Protein AF-A0A6N2W508-F1 (afdb_monomer)

Solvent-accessible surface area (backbone atoms only — not comparable to full-atom values): 3080 Å² total; per-residue (Å²): 135,84,79,65,87,42,55,71,50,23,54,49,50,28,52,52,24,47,52,50,16,52,52,26,49,74,72,67,36,61,66,57,18,51,53,24,49,49,52,26,51,49,31,54,51,43,37,61,75,74,50,44,74,75,93,116

Radius of gyration: 12.34 Å; Cα contacts (8 Å, |Δi|>4): 56; chains: 1; bounding box: 30×20×29 Å

Nearest PDB structures (foldseek):
  3nym-assembly1_B  TM=9.562E-01  e=2.346E+00  Neisseria meningitidis serogroup B
  9eon-assembly1_A  TM=9.852E-01  e=5.749E+00  Synechocystis sp. PCC 6803
  4i1a-assembly3_B  TM=9.076E-01  e=7.917E+00  Bacillus subtilis subsp. subtilis str. 168

Structure (mmCIF, N/CA/C/O backbone):
data_AF-A0A6N2W508-F1
#
_entry.id   AF-A0A6N2W508-F1
#
loop_
_atom_site.group_PDB
_atom_site.id
_atom_site.type_symbol
_atom_site.label_atom_id
_atom_site.label_alt_id
_atom_site.label_comp_id
_atom_site.label_asym_id
_atom_site.label_entity_id
_atom_site.label_seq_id
_atom_site.pdbx_PDB_ins_code
_atom_site.Cartn_x
_atom_site.Cartn_y
_atom_site.Cartn_z
_atom_site.occupancy
_atom_site.B_iso_or_equiv
_atom_site.auth_seq_id
_atom_site.auth_comp_id
_atom_site.auth_asym_id
_atom_site.auth_atom_id
_atom_site.pdbx_PDB_model_num
ATOM 1 N N . MET A 1 1 ? -9.761 -4.605 -8.668 1.00 61.84 1 MET A N 1
ATOM 2 C CA . MET A 1 1 ? -8.776 -3.504 -8.720 1.00 61.84 1 MET A CA 1
ATOM 3 C C . MET A 1 1 ? -7.544 -4.078 -9.383 1.00 61.84 1 MET A C 1
ATOM 5 O O . MET A 1 1 ? -7.096 -5.121 -8.926 1.00 61.84 1 MET A O 1
ATOM 9 N N . GLU A 1 2 ? -7.085 -3.493 -10.486 1.00 76.88 2 GLU A N 1
ATOM 10 C CA . GLU A 1 2 ? -5.898 -3.997 -11.185 1.00 76.88 2 GLU A CA 1
ATOM 11 C C . GLU A 1 2 ? -4.610 -3.511 -10.499 1.00 76.88 2 GLU A C 1
ATOM 13 O O . GLU A 1 2 ? -4.595 -2.376 -10.011 1.00 76.88 2 GLU A O 1
ATOM 18 N N . PRO A 1 3 ? -3.555 -4.345 -10.443 1.00 80.50 3 PRO A N 1
ATOM 19 C CA . PRO A 1 3 ? -2.241 -3.934 -9.957 1.00 80.50 3 PRO A CA 1
ATOM 20 C C . PRO A 1 3 ? -1.605 -2.888 -10.883 1.00 80.50 3 PRO A C 1
ATOM 22 O O . PRO A 1 3 ? -1.878 -2.852 -12.087 1.00 80.50 3 PRO A O 1
ATOM 25 N N . ALA A 1 4 ? -0.751 -2.027 -10.323 1.00 91.69 4 ALA A N 1
ATOM 26 C CA . ALA A 1 4 ? -0.032 -1.012 -11.096 1.00 91.69 4 ALA A CA 1
ATOM 27 C C . ALA A 1 4 ? 0.818 -1.619 -12.228 1.00 91.69 4 ALA A C 1
ATOM 29 O O . ALA A 1 4 ? 1.363 -2.713 -12.077 1.00 91.69 4 ALA A O 1
ATOM 30 N N . ARG A 1 5 ? 0.980 -0.880 -13.338 1.00 90.81 5 ARG A N 1
ATOM 31 C CA . ARG A 1 5 ? 1.748 -1.324 -14.521 1.00 90.81 5 ARG A CA 1
ATOM 32 C C . ARG A 1 5 ? 3.097 -0.628 -14.665 1.00 90.81 5 ARG A C 1
ATOM 34 O O . ARG A 1 5 ? 3.911 -1.018 -15.495 1.00 90.81 5 ARG A O 1
ATOM 41 N N . THR A 1 6 ? 3.353 0.395 -13.853 1.00 92.38 6 THR A N 1
ATOM 42 C CA . THR A 1 6 ? 4.650 1.075 -13.788 1.00 92.38 6 THR A CA 1
ATOM 43 C C . THR A 1 6 ? 5.117 1.227 -12.345 1.00 92.38 6 THR A C 1
ATOM 45 O O . THR A 1 6 ? 4.315 1.336 -11.415 1.00 92.38 6 THR A O 1
ATOM 48 N N . VAL A 1 7 ? 6.437 1.290 -12.138 1.00 92.19 7 VAL A N 1
ATOM 49 C CA . VAL A 1 7 ? 7.026 1.490 -10.801 1.00 92.19 7 VAL A CA 1
ATOM 50 C C . VAL A 1 7 ? 6.499 2.769 -10.141 1.00 92.19 7 VAL A C 1
ATOM 52 O O . VAL A 1 7 ? 6.202 2.779 -8.946 1.00 92.19 7 VAL A O 1
ATOM 55 N N . LYS A 1 8 ? 6.342 3.849 -10.917 1.00 92.62 8 LYS A N 1
ATOM 56 C CA . LYS A 1 8 ? 5.832 5.134 -10.420 1.00 92.62 8 LYS A CA 1
ATOM 57 C C . LYS A 1 8 ? 4.385 5.017 -9.933 1.00 92.62 8 LYS A C 1
ATOM 59 O O . LYS A 1 8 ? 4.067 5.509 -8.850 1.00 92.62 8 LYS A O 1
ATOM 64 N N . GLU A 1 9 ? 3.529 4.342 -10.699 1.00 93.50 9 GLU A N 1
ATOM 65 C CA . GLU A 1 9 ? 2.144 4.069 -10.302 1.00 93.50 9 GLU A CA 1
ATOM 66 C C . GLU A 1 9 ? 2.084 3.201 -9.049 1.00 93.50 9 GLU A C 1
ATOM 68 O O . GLU A 1 9 ? 1.352 3.538 -8.123 1.00 93.50 9 GLU A O 1
ATOM 73 N N . SER A 1 10 ? 2.897 2.145 -8.976 1.00 94.25 10 SER A N 1
ATOM 74 C CA . SER A 1 10 ? 2.935 1.240 -7.823 1.00 94.25 10 SER A CA 1
ATOM 75 C C . SER A 1 10 ? 3.297 1.980 -6.532 1.00 94.25 10 SER A C 1
ATOM 77 O O . SER A 1 10 ? 2.629 1.854 -5.502 1.00 94.25 10 SER A O 1
ATOM 79 N N . GLN A 1 11 ? 4.299 2.861 -6.593 1.00 94.19 11 GLN A N 1
ATOM 80 C CA . GLN A 1 11 ? 4.683 3.697 -5.455 1.00 94.19 11 GLN A CA 1
ATOM 81 C C . GLN A 1 11 ? 3.575 4.674 -5.041 1.00 94.19 11 GLN A C 1
ATOM 83 O O . GLN A 1 11 ? 3.347 4.868 -3.841 1.00 94.19 11 GLN A O 1
ATOM 88 N N . LEU A 1 12 ? 2.883 5.286 -6.007 1.00 95.62 12 LEU A N 1
ATOM 89 C CA . LEU A 1 12 ? 1.753 6.174 -5.736 1.00 95.62 12 LEU A CA 1
ATOM 90 C C . LEU A 1 12 ? 0.587 5.406 -5.098 1.00 95.62 12 LEU A C 1
ATOM 92 O O . LEU A 1 12 ? 0.077 5.821 -4.055 1.00 95.62 12 LEU A O 1
ATOM 96 N N . GLN A 1 13 ? 0.207 4.262 -5.668 1.00 95.44 13 GLN A N 1
ATOM 97 C CA . GLN A 1 13 ? -0.859 3.410 -5.144 1.00 95.44 13 GLN A CA 1
ATOM 98 C C . GLN A 1 13 ? -0.547 2.945 -3.721 1.00 95.44 13 GLN A C 1
ATOM 100 O O . GLN A 1 13 ? -1.405 3.045 -2.843 1.00 95.44 13 GLN A O 1
ATOM 105 N N . ARG A 1 14 ? 0.704 2.563 -3.431 1.00 95.75 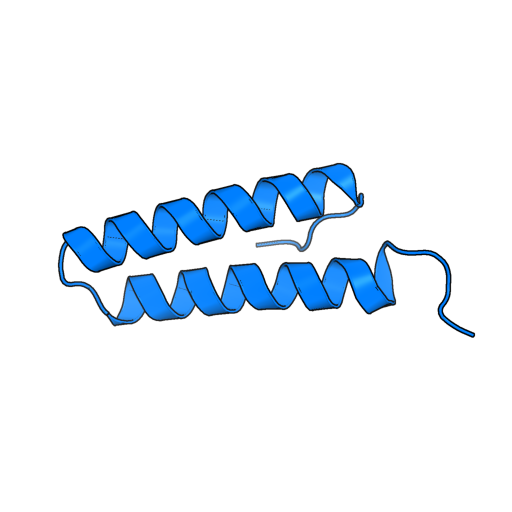14 ARG A N 1
ATOM 106 C CA . ARG A 1 14 ? 1.141 2.205 -2.074 1.00 95.75 14 ARG A CA 1
ATOM 107 C C . ARG A 1 14 ? 0.906 3.332 -1.063 1.00 95.75 14 ARG A C 1
ATOM 109 O O . ARG A 1 14 ? 0.408 3.083 0.040 1.00 95.75 14 ARG A O 1
ATOM 116 N N . ARG A 1 15 ? 1.217 4.584 -1.426 1.00 96.75 15 ARG A N 1
ATOM 117 C CA . ARG A 1 15 ? 0.964 5.763 -0.571 1.00 96.75 15 ARG A CA 1
ATOM 118 C C . ARG A 1 15 ? -0.532 5.972 -0.340 1.00 96.75 15 ARG A C 1
ATOM 120 O O . ARG A 1 15 ? -0.942 6.146 0.806 1.00 96.75 15 ARG A O 1
ATOM 127 N N . ILE A 1 16 ? -1.343 5.871 -1.394 1.00 97.38 16 ILE A N 1
ATOM 128 C CA . ILE A 1 16 ? -2.807 6.000 -1.317 1.00 97.38 16 ILE A CA 1
ATOM 129 C C . ILE A 1 16 ? -3.403 4.914 -0.412 1.00 97.38 16 ILE A C 1
ATOM 131 O O . ILE A 1 16 ? -4.216 5.211 0.462 1.00 97.38 16 ILE A O 1
ATOM 135 N N . HIS A 1 17 ? -2.991 3.657 -0.580 1.00 97.12 17 HIS A N 1
ATOM 136 C CA . HIS A 1 17 ? -3.438 2.550 0.265 1.00 97.12 17 HIS A CA 1
ATOM 137 C C . HIS A 1 17 ? -3.060 2.768 1.730 1.00 97.12 17 HIS A C 1
ATOM 139 O O . HIS A 1 17 ? -3.890 2.581 2.614 1.00 97.12 17 HIS A O 1
ATOM 145 N N . THR A 1 18 ? -1.846 3.248 1.993 1.00 97.44 18 THR A N 1
ATOM 146 C CA . THR A 1 18 ? -1.401 3.549 3.360 1.00 97.44 18 THR A CA 1
ATOM 147 C C . THR A 1 18 ? -2.225 4.685 3.980 1.00 97.44 18 THR A C 1
ATOM 149 O O . THR A 1 18 ? -2.679 4.556 5.115 1.00 97.44 18 THR A O 1
ATOM 152 N N . GLN A 1 19 ? -2.515 5.756 3.230 1.00 98.12 19 GLN A N 1
ATOM 153 C CA . GLN A 1 19 ? -3.400 6.835 3.693 1.00 98.12 19 GLN A CA 1
ATOM 154 C C . GLN A 1 19 ? -4.819 6.334 3.984 1.00 98.12 19 GLN A C 1
ATOM 156 O O . GLN A 1 19 ? -5.381 6.652 5.032 1.00 98.12 19 GLN A O 1
ATOM 161 N N . LYS A 1 20 ? -5.388 5.498 3.107 1.00 97.69 20 LYS A N 1
ATOM 162 C CA . LYS A 1 20 ? -6.700 4.880 3.343 1.00 97.69 20 LYS A CA 1
ATOM 163 C C . LYS A 1 20 ? -6.683 4.007 4.594 1.00 97.69 20 LYS A C 1
ATOM 165 O O . LYS A 1 20 ? -7.590 4.119 5.410 1.00 97.69 20 LYS A O 1
ATOM 170 N N . ALA A 1 21 ? -5.646 3.196 4.797 1.00 98.12 21 ALA A N 1
ATOM 171 C CA . ALA A 1 21 ? -5.519 2.381 6.002 1.00 98.12 21 ALA A CA 1
ATOM 172 C C . ALA A 1 21 ? -5.529 3.238 7.281 1.00 98.12 21 ALA A C 1
ATOM 174 O O . ALA A 1 21 ? -6.221 2.893 8.238 1.00 98.12 21 ALA A O 1
ATOM 175 N N . LEU A 1 22 ? -4.826 4.376 7.283 1.00 98.06 22 LEU A N 1
ATOM 176 C CA . LEU A 1 22 ? -4.849 5.329 8.399 1.00 98.06 22 LEU A CA 1
ATOM 177 C C . LEU A 1 22 ? -6.236 5.949 8.605 1.00 98.06 22 LEU A C 1
ATOM 179 O O . LEU A 1 22 ? -6.685 6.068 9.743 1.00 98.06 22 LEU A O 1
ATOM 183 N N . TRP A 1 23 ? -6.937 6.289 7.525 1.00 98.31 23 TRP A N 1
ATOM 184 C CA . TRP A 1 23 ? -8.300 6.814 7.594 1.00 98.31 23 TRP A CA 1
ATOM 185 C C . TRP A 1 23 ? -9.290 5.798 8.185 1.00 98.31 23 TRP A C 1
ATOM 187 O O . TRP A 1 23 ? -10.048 6.137 9.092 1.00 98.31 23 TRP A O 1
ATOM 197 N N . TYR A 1 24 ? -9.242 4.534 7.749 1.00 98.31 24 TYR A N 1
ATOM 198 C CA . TYR A 1 24 ? -10.073 3.466 8.322 1.00 98.31 24 TYR A CA 1
ATOM 199 C C . TYR A 1 24 ? -9.718 3.185 9.784 1.00 98.31 24 TYR A C 1
ATOM 201 O O . TYR A 1 24 ? -10.614 3.007 10.608 1.00 98.31 24 TYR A O 1
ATOM 209 N N . ARG A 1 25 ? -8.425 3.233 10.135 1.00 97.94 25 ARG A N 1
ATOM 210 C CA . ARG A 1 25 ? -7.975 3.147 11.530 1.00 97.94 2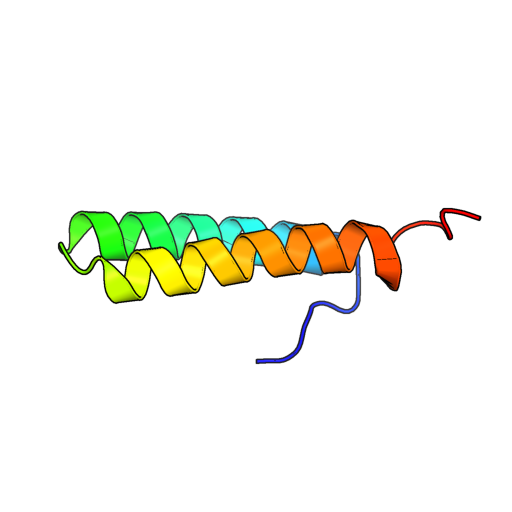5 ARG A CA 1
ATOM 211 C C . ARG A 1 25 ? -8.571 4.270 12.378 1.00 97.94 25 ARG A C 1
ATOM 213 O O . ARG A 1 25 ? -9.048 3.990 13.472 1.00 97.94 25 ARG A O 1
ATOM 220 N N . HIS A 1 26 ? -8.564 5.509 11.884 1.00 97.81 26 HIS A N 1
ATOM 221 C CA . HIS A 1 26 ? -9.149 6.655 12.585 1.00 97.81 26 HIS A CA 1
ATOM 222 C C . HIS A 1 26 ? -10.663 6.497 12.790 1.00 97.81 26 HIS A C 1
ATOM 224 O O . HIS A 1 26 ? -11.175 6.837 13.850 1.00 97.81 26 HIS A O 1
ATOM 230 N N . LYS A 1 27 ? -11.366 5.900 11.822 1.00 97.56 27 LYS A N 1
ATOM 231 C CA . LYS A 1 27 ? -12.792 5.562 11.938 1.00 97.56 27 LYS A CA 1
ATOM 232 C C . LYS A 1 27 ? -13.101 4.359 12.841 1.00 97.56 27 LYS A C 1
ATOM 234 O O . LYS A 1 27 ? -14.270 4.065 13.060 1.00 97.56 27 LYS A O 1
ATOM 239 N N . GLY A 1 28 ? -12.088 3.645 13.333 1.00 97.56 28 GLY A N 1
ATOM 240 C CA . GLY A 1 28 ? -12.261 2.435 14.143 1.00 97.56 28 GLY A CA 1
ATOM 241 C C . GLY A 1 28 ? -12.562 1.160 13.343 1.00 97.56 28 GLY A C 1
ATOM 242 O O . GLY A 1 28 ? -12.707 0.091 13.936 1.00 97.56 28 GLY A O 1
ATOM 243 N N . ASP A 1 29 ? -12.595 1.227 12.009 1.00 98.00 29 ASP A N 1
ATOM 244 C CA . ASP A 1 29 ? -12.821 0.063 11.152 1.00 98.00 29 ASP A CA 1
ATOM 245 C C . ASP A 1 29 ? -11.506 -0.688 10.890 1.00 98.00 29 ASP A C 1
ATOM 247 O O . ASP A 1 29 ? -10.693 -0.355 10.017 1.00 98.00 29 ASP A O 1
ATOM 251 N N . ARG A 1 30 ? -11.304 -1.754 11.668 1.00 97.12 30 ARG A N 1
ATOM 252 C CA . ARG A 1 30 ? -10.117 -2.611 11.565 1.00 97.12 30 ARG A CA 1
ATOM 253 C C . ARG A 1 30 ? -10.098 -3.454 10.291 1.00 97.12 30 ARG A C 1
ATOM 255 O O . ARG A 1 30 ? -9.008 -3.791 9.823 1.00 97.12 30 ARG A O 1
ATOM 262 N N . ASN A 1 31 ? -11.261 -3.800 9.737 1.00 97.75 31 ASN A N 1
ATOM 263 C CA . ASN A 1 31 ? -11.345 -4.615 8.528 1.00 97.75 31 ASN A CA 1
ATOM 264 C C . ASN A 1 31 ? -10.922 -3.783 7.319 1.00 97.75 31 ASN A C 1
ATOM 266 O O . ASN A 1 31 ? -10.023 -4.199 6.586 1.00 97.75 31 ASN A O 1
ATOM 270 N N . GLY A 1 32 ? -11.463 -2.568 7.189 1.00 97.38 32 GLY A N 1
ATOM 271 C CA . GLY A 1 32 ? -11.024 -1.604 6.183 1.00 97.38 32 GLY A CA 1
ATOM 272 C C . GLY A 1 32 ? -9.523 -1.325 6.280 1.00 97.38 32 GLY A C 1
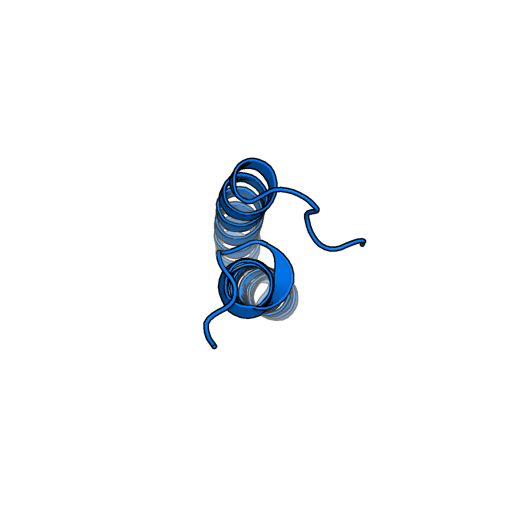ATOM 273 O O . GLY A 1 32 ? -8.801 -1.436 5.287 1.00 97.38 32 GLY A O 1
ATOM 274 N N . MET A 1 33 ? -9.006 -1.080 7.491 1.00 98.25 33 MET A N 1
ATOM 275 C CA . MET A 1 33 ? -7.566 -0.892 7.708 1.00 98.25 33 MET A CA 1
ATOM 276 C C . MET A 1 33 ? -6.746 -2.082 7.183 1.00 98.25 33 MET A C 1
ATOM 278 O O . MET A 1 33 ? -5.771 -1.889 6.454 1.00 98.25 33 MET A O 1
ATOM 282 N N . ARG A 1 34 ? -7.136 -3.314 7.536 1.00 97.81 34 ARG A N 1
ATOM 283 C CA . ARG A 1 34 ? -6.418 -4.534 7.141 1.00 97.81 34 ARG A CA 1
ATOM 284 C C . ARG A 1 34 ? -6.420 -4.731 5.625 1.00 97.81 34 ARG A C 1
ATOM 286 O O . ARG A 1 34 ? -5.374 -5.060 5.070 1.00 97.81 34 ARG A O 1
ATOM 293 N N . VAL A 1 35 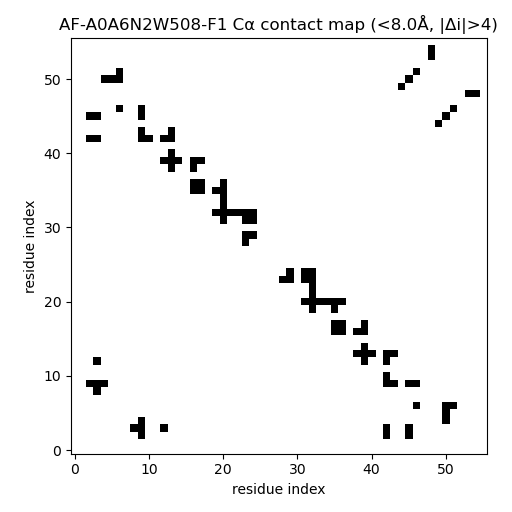? -7.551 -4.485 4.961 1.00 97.50 35 VAL A N 1
ATOM 294 C CA . VAL A 1 35 ? -7.660 -4.563 3.495 1.00 97.50 35 VAL A CA 1
ATOM 295 C C . VAL A 1 35 ? -6.654 -3.623 2.837 1.00 97.50 35 VAL A C 1
ATOM 297 O O . VAL A 1 35 ? -5.852 -4.058 2.015 1.00 97.50 35 VAL A O 1
ATOM 300 N N . PHE A 1 36 ? -6.625 -2.352 3.238 1.00 97.50 36 PHE A N 1
ATOM 301 C CA . PHE A 1 36 ? -5.728 -1.379 2.615 1.00 97.50 36 PHE A CA 1
ATOM 302 C C . PHE A 1 36 ? -4.247 -1.597 2.962 1.00 97.50 36 PHE A C 1
ATOM 304 O O . PHE A 1 36 ? -3.385 -1.349 2.119 1.00 97.50 36 PHE A O 1
ATOM 311 N N . LEU A 1 37 ? -3.930 -2.143 4.140 1.00 97.31 37 LEU A N 1
ATOM 312 C CA . LEU A 1 37 ? -2.568 -2.599 4.443 1.00 97.31 37 LEU A CA 1
ATOM 313 C C . LEU A 1 37 ? -2.141 -3.769 3.549 1.00 97.31 37 LEU A C 1
ATOM 315 O O . LEU A 1 37 ? -1.011 -3.779 3.061 1.00 97.31 37 LEU A O 1
ATOM 319 N N . ASN A 1 38 ? -3.032 -4.730 3.299 1.00 97.31 38 ASN A N 1
ATOM 320 C CA . ASN A 1 38 ? -2.748 -5.843 2.395 1.00 97.31 38 ASN A CA 1
ATOM 321 C C . ASN A 1 38 ? -2.547 -5.357 0.956 1.00 97.31 38 ASN A C 1
ATOM 323 O O . ASN A 1 38 ? -1.588 -5.772 0.314 1.00 97.31 38 ASN A O 1
ATOM 327 N N . MET A 1 39 ? -3.363 -4.411 0.484 1.00 95.69 39 MET A N 1
ATOM 328 C CA . MET A 1 39 ? -3.171 -3.787 -0.832 1.00 95.69 39 MET A CA 1
ATOM 329 C C . MET A 1 39 ? -1.814 -3.079 -0.946 1.00 95.69 39 MET A C 1
ATOM 331 O O . MET A 1 39 ? -1.105 -3.245 -1.933 1.00 95.69 39 MET A O 1
ATOM 335 N N . SER A 1 40 ? -1.396 -2.352 0.095 1.00 96.00 40 SER A N 1
ATOM 336 C CA . SER A 1 40 ? -0.065 -1.727 0.147 1.00 96.00 40 SER A CA 1
ATOM 337 C C . SER A 1 40 ? 1.071 -2.761 0.039 1.00 96.00 40 SER A C 1
ATOM 339 O O . SER A 1 40 ? 2.055 -2.533 -0.665 1.00 96.00 40 SER A O 1
ATOM 341 N N . ARG A 1 41 ? 0.923 -3.929 0.682 1.00 95.25 41 ARG A N 1
ATOM 342 C CA . ARG A 1 41 ? 1.886 -5.043 0.586 1.00 95.25 41 ARG A CA 1
A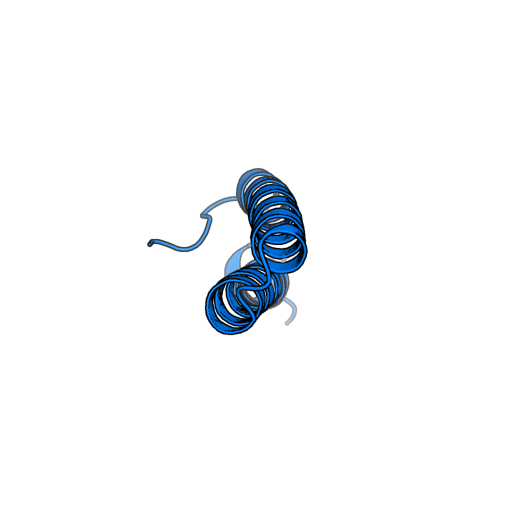TOM 343 C C . ARG A 1 41 ? 1.903 -5.691 -0.796 1.00 95.25 41 ARG A C 1
ATOM 345 O O . ARG A 1 41 ? 2.982 -6.031 -1.272 1.00 95.25 41 ARG A O 1
ATOM 352 N N . LEU A 1 42 ? 0.745 -5.834 -1.442 1.00 94.62 42 LEU A N 1
ATOM 353 C CA . LEU A 1 42 ? 0.669 -6.343 -2.812 1.00 94.62 42 LEU A CA 1
ATOM 354 C C . LEU A 1 42 ? 1.448 -5.451 -3.778 1.00 94.62 42 LEU A C 1
ATOM 356 O O . LEU A 1 42 ? 2.183 -5.981 -4.598 1.00 94.62 42 LEU A O 1
ATOM 360 N N . GLU A 1 43 ? 1.400 -4.126 -3.621 1.00 94.06 43 GLU A N 1
ATOM 361 C CA . GLU A 1 43 ? 2.206 -3.223 -4.453 1.00 94.06 43 GLU A CA 1
ATOM 362 C C . GLU A 1 43 ? 3.719 -3.377 -4.228 1.00 94.06 43 GLU A C 1
ATOM 364 O O . GLU A 1 43 ? 4.503 -3.238 -5.162 1.00 94.06 43 GLU A O 1
ATOM 369 N N . VAL A 1 44 ? 4.164 -3.744 -3.021 1.00 92.56 44 VAL A N 1
ATOM 370 C CA . VAL A 1 44 ? 5.581 -4.086 -2.783 1.00 92.56 44 VAL A CA 1
ATOM 371 C C . VAL A 1 44 ? 5.980 -5.343 -3.558 1.00 92.56 44 VAL A C 1
ATOM 373 O O . VAL A 1 44 ? 7.051 -5.375 -4.163 1.00 92.56 44 VAL A O 1
ATOM 376 N N . LEU A 1 45 ? 5.123 -6.368 -3.559 1.00 91.75 45 LEU A N 1
ATOM 377 C CA . LEU A 1 45 ? 5.354 -7.595 -4.324 1.00 91.75 45 LEU A CA 1
ATOM 378 C C . LEU A 1 45 ? 5.302 -7.322 -5.832 1.00 91.75 45 LEU A C 1
ATOM 380 O O . LEU A 1 45 ? 6.179 -7.776 -6.561 1.00 91.75 45 LEU A O 1
ATOM 384 N N . ASN A 1 46 ? 4.333 -6.523 -6.279 1.00 92.06 46 ASN A N 1
ATOM 385 C CA . ASN A 1 46 ? 4.180 -6.104 -7.667 1.00 92.06 46 ASN A CA 1
ATOM 386 C C . ASN A 1 46 ? 5.451 -5.407 -8.173 1.00 92.06 46 ASN A C 1
ATOM 388 O O . ASN A 1 46 ? 6.052 -5.804 -9.172 1.00 92.06 46 ASN A O 1
ATOM 392 N N . GLN A 1 47 ? 5.937 -4.428 -7.405 1.00 90.75 47 GLN A N 1
ATOM 393 C CA . GLN A 1 47 ? 7.168 -3.716 -7.720 1.00 90.75 47 GLN A CA 1
ATOM 394 C 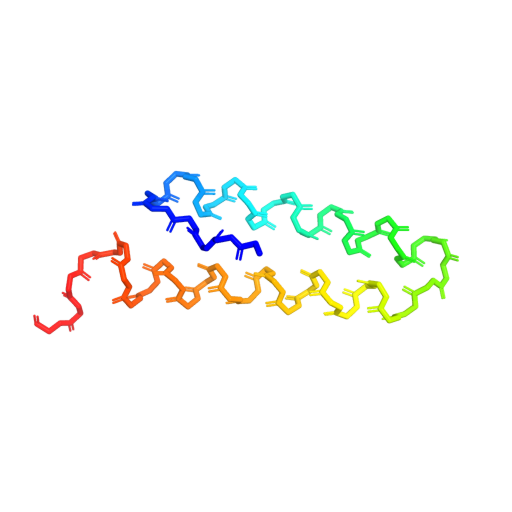C . GLN A 1 47 ? 8.394 -4.645 -7.750 1.00 90.75 47 GLN A C 1
ATOM 396 O O . GLN A 1 47 ? 9.254 -4.475 -8.609 1.00 90.75 47 GLN A O 1
ATOM 401 N N . ARG A 1 48 ? 8.487 -5.615 -6.829 1.00 88.88 48 ARG A N 1
ATOM 402 C CA . ARG A 1 48 ? 9.646 -6.515 -6.709 1.00 88.88 48 ARG A CA 1
ATOM 403 C C . ARG A 1 48 ? 9.723 -7.564 -7.818 1.00 88.88 48 ARG A C 1
ATOM 405 O O . ARG A 1 48 ? 10.827 -7.882 -8.241 1.00 88.88 48 ARG A O 1
ATOM 412 N N . TYR A 1 49 ? 8.588 -8.121 -8.231 1.00 88.81 49 TYR A N 1
ATOM 413 C CA . TYR A 1 49 ? 8.561 -9.301 -9.101 1.00 88.81 49 TYR A CA 1
ATOM 414 C C . TYR A 1 49 ? 8.082 -9.026 -10.527 1.00 88.81 49 TYR A C 1
ATOM 416 O O . TYR A 1 49 ? 8.400 -9.813 -11.410 1.00 88.81 49 TYR A O 1
ATOM 424 N N . PHE A 1 50 ? 7.337 -7.941 -10.765 1.00 87.38 50 PHE A N 1
ATOM 425 C CA . PHE A 1 50 ? 6.680 -7.712 -12.058 1.00 87.38 50 PHE A CA 1
ATOM 426 C C . PHE A 1 50 ? 7.043 -6.378 -12.719 1.00 87.38 50 PHE A C 1
ATOM 428 O O . PHE A 1 50 ? 7.022 -6.291 -13.942 1.00 87.38 50 PHE A O 1
ATOM 435 N N . LEU A 1 51 ? 7.373 -5.339 -11.941 1.00 88.94 51 LEU A N 1
ATOM 436 C CA . LEU A 1 51 ? 7.659 -3.996 -12.481 1.00 88.94 51 LEU A CA 1
ATOM 437 C C . LEU A 1 51 ? 9.132 -3.584 -12.403 1.00 88.94 51 LEU A C 1
ATOM 439 O O . LEU A 1 51 ? 9.546 -2.654 -13.094 1.00 88.94 51 LEU A O 1
ATOM 443 N N . GLY A 1 52 ? 9.896 -4.194 -11.499 1.00 74.12 52 GLY A N 1
ATOM 444 C CA . GLY A 1 52 ? 11.321 -3.934 -11.327 1.00 74.12 52 GLY A CA 1
ATOM 445 C C . GLY A 1 52 ? 12.183 -4.645 -12.376 1.00 74.12 52 GLY A C 1
ATOM 446 O O . GLY A 1 52 ? 11.670 -5.463 -13.141 1.00 74.12 52 GLY A O 1
ATOM 447 N N . PRO A 1 53 ? 13.498 -4.357 -12.412 1.00 69.31 53 PRO A N 1
ATOM 448 C CA . PRO A 1 53 ? 14.430 -5.167 -13.190 1.00 69.31 53 PRO A CA 1
ATOM 449 C C . PRO A 1 53 ? 14.309 -6.634 -12.762 1.00 69.31 53 PRO A C 1
ATOM 451 O O . PRO A 1 53 ? 14.146 -6.915 -11.570 1.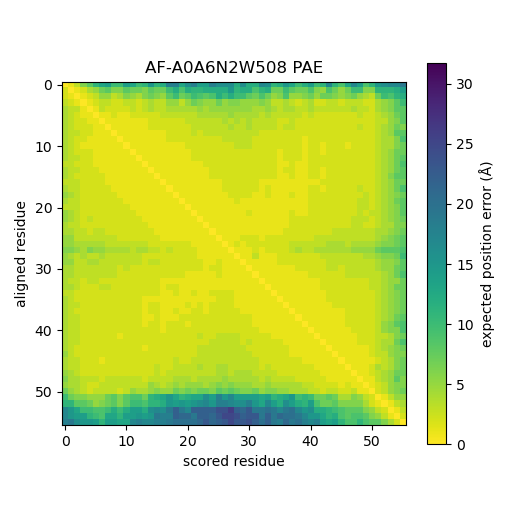00 69.31 53 PRO A O 1
ATOM 454 N N . CYS A 1 54 ? 14.360 -7.545 -13.739 1.00 64.69 54 CYS A N 1
ATOM 455 C CA . CYS A 1 54 ? 14.298 -8.982 -13.491 1.00 64.69 54 CYS A CA 1
ATOM 456 C C . CYS A 1 54 ? 15.342 -9.347 -12.422 1.00 64.69 54 CYS A C 1
ATOM 458 O O . CYS A 1 54 ? 16.515 -9.020 -12.601 1.00 64.69 54 CYS A O 1
ATOM 460 N N . PRO A 1 55 ? 14.946 -9.963 -11.293 1.00 66.00 55 PRO A N 1
ATOM 461 C CA . PRO A 1 55 ? 15.881 -10.287 -10.220 1.00 66.00 55 PRO A CA 1
ATOM 462 C C . PRO A 1 55 ? 16.776 -11.502 -10.536 1.00 66.00 55 PRO A C 1
ATOM 464 O O . PRO A 1 55 ? 17.503 -11.941 -9.644 1.00 66.00 55 PRO A O 1
ATOM 467 N N . PHE A 1 56 ? 16.712 -12.038 -11.762 1.00 60.53 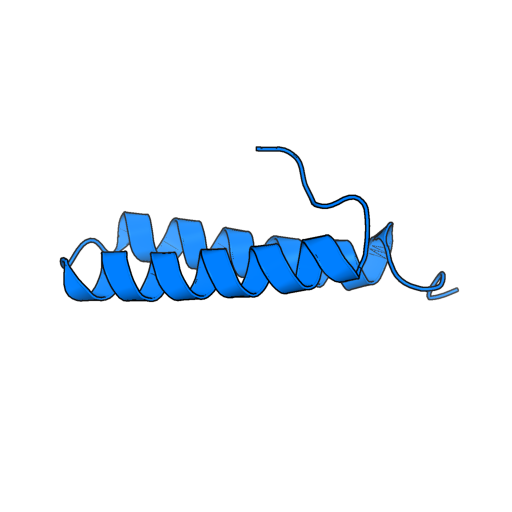56 PHE A N 1
ATOM 468 C CA . PHE A 1 56 ? 17.494 -13.170 -12.266 1.00 60.53 56 PHE A CA 1
ATOM 469 C C . PHE A 1 56 ? 18.096 -12.823 -13.627 1.00 60.53 56 PHE A C 1
ATOM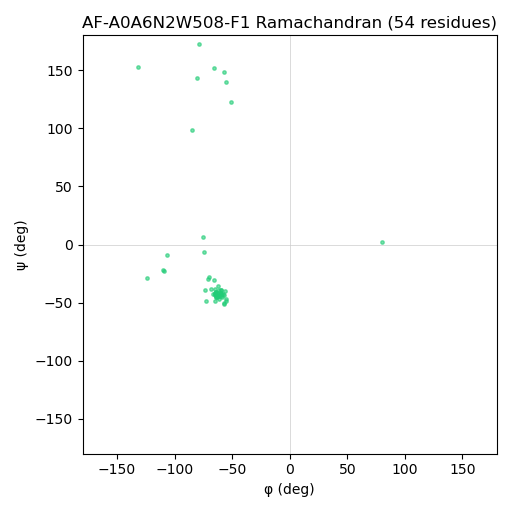 471 O O . PHE A 1 56 ? 17.323 -12.316 -14.477 1.00 60.53 56 PHE A O 1
#

Foldseek 3Di:
DDADPELVVLVVLLVVLCVQLVVCVVVVNNVSNVVSVVSSVVSVVCCVPPHDDHPD

Organism: Citrobacter amalonaticus (NCBI:txid35703)

Mean predicted aligned error: 3.68 Å

Secondary structure (DSSP, 8-state):
-PPPSSHHHHHHHHHHHHHHHHHHHHTT-HHHHHHHHHHHHHHHHHIIIIISSP--

Sequence (56 aa):
MEPARTVKESQLQRRIHTQKALWYRHKGDRNGMRVFLNMSRLEVLNQRYFLGPCPF

pLDDT: mean 91.48, std 9.85, range [60.53, 98.31]